Protein AF-A0A932ZY46-F1 (afdb_monomer_lite)

Radius of gyration: 19.18 Å; chains: 1; bounding box: 39×24×44 Å

Secondary structure (DSSP, 8-state):
--HHHHHHHTTT-HHHHHHHHHTHHHHS------HHHHHH-TT--PPPHHHHHHHHHHHHHHHHTT-

pLDDT: mean 88.6, std 9.22, range [52.25, 98.19]

Structure (mmCIF, N/CA/C/O backbone):
data_AF-A0A932ZY46-F1
#
_entry.id   AF-A0A932ZY46-F1
#
loop_
_atom_site.group_PDB
_atom_site.id
_atom_site.type_symbol
_atom_site.label_atom_id
_atom_site.label_alt_id
_atom_site.label_comp_id
_atom_site.label_asym_id
_atom_site.label_en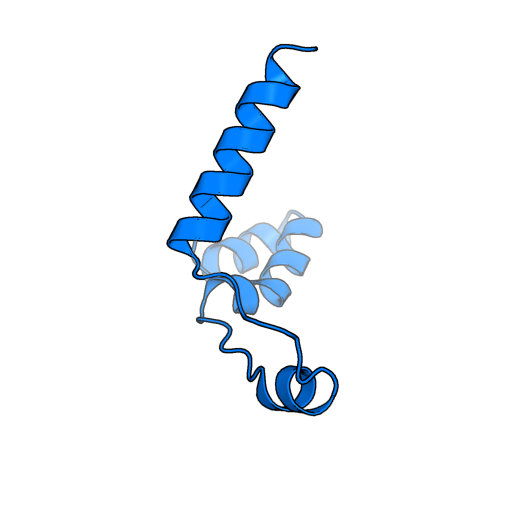tity_id
_atom_site.label_seq_id
_atom_site.pdbx_PDB_ins_code
_atom_site.Cartn_x
_atom_site.Cartn_y
_atom_site.Cartn_z
_atom_site.occupancy
_atom_site.B_iso_or_equiv
_atom_site.auth_seq_id
_atom_site.auth_comp_id
_atom_site.auth_asym_id
_atom_site.auth_atom_id
_atom_site.pdbx_PDB_model_num
ATOM 1 N N . MET A 1 1 ? 4.364 10.907 -15.858 1.00 63.31 1 MET A N 1
ATOM 2 C CA . MET A 1 1 ? 5.127 10.394 -17.025 1.00 63.31 1 MET A CA 1
ATOM 3 C C . MET A 1 1 ? 4.114 9.904 -18.057 1.00 63.31 1 MET A C 1
ATOM 5 O O . MET A 1 1 ? 3.134 9.317 -17.630 1.00 63.31 1 MET A O 1
ATOM 9 N N . SER A 1 2 ? 4.260 10.164 -19.362 1.00 81.50 2 SER A N 1
ATOM 10 C CA . SER A 1 2 ? 3.229 9.781 -20.353 1.00 81.50 2 SER A CA 1
ATOM 11 C C . SER A 1 2 ? 3.493 8.404 -20.975 1.00 81.50 2 SER A C 1
ATOM 13 O O . SER A 1 2 ? 4.641 8.040 -21.216 1.00 81.50 2 SER A O 1
ATOM 15 N N . ARG A 1 3 ? 2.443 7.660 -21.344 1.00 82.88 3 ARG A N 1
ATOM 16 C CA . ARG A 1 3 ? 2.558 6.362 -22.043 1.00 82.88 3 ARG A CA 1
ATOM 17 C C . ARG A 1 3 ? 3.381 6.406 -23.330 1.00 82.88 3 ARG A C 1
ATOM 19 O O . ARG A 1 3 ? 4.027 5.431 -23.704 1.00 82.88 3 ARG A O 1
ATOM 26 N N . ARG A 1 4 ? 3.400 7.561 -24.000 1.00 87.62 4 ARG A N 1
ATOM 27 C CA . ARG A 1 4 ? 4.216 7.803 -25.201 1.00 87.62 4 ARG A CA 1
ATOM 28 C C . ARG A 1 4 ? 5.715 7.766 -24.898 1.00 87.62 4 ARG A C 1
ATOM 30 O O . ARG A 1 4 ? 6.467 7.229 -25.703 1.00 87.62 4 ARG A O 1
ATOM 37 N N . PHE A 1 5 ? 6.128 8.283 -23.740 1.00 89.06 5 PHE A N 1
ATOM 38 C CA . PHE A 1 5 ? 7.524 8.253 -23.305 1.00 89.06 5 PHE A CA 1
ATOM 39 C C . PHE A 1 5 ? 8.034 6.812 -23.171 1.00 89.06 5 PHE A C 1
ATOM 41 O O . PHE A 1 5 ? 9.045 6.467 -23.777 1.00 89.06 5 PHE A O 1
ATOM 48 N N . PHE A 1 6 ? 7.298 5.944 -22.467 1.00 86.81 6 PHE A N 1
ATOM 49 C CA . PHE A 1 6 ? 7.704 4.547 -22.279 1.00 86.81 6 PHE A CA 1
ATOM 50 C C . PHE A 1 6 ? 7.687 3.731 -23.578 1.00 86.81 6 PHE A C 1
ATOM 52 O O . PHE A 1 6 ? 8.571 2.905 -23.782 1.00 86.81 6 PHE A O 1
ATOM 59 N N . ARG A 1 7 ? 6.762 4.008 -24.510 1.00 86.12 7 ARG A N 1
ATOM 60 C CA . ARG A 1 7 ? 6.774 3.367 -25.841 1.00 86.12 7 ARG A CA 1
ATOM 61 C C . ARG A 1 7 ? 8.036 3.690 -26.645 1.00 86.12 7 ARG A C 1
ATOM 63 O O . ARG A 1 7 ? 8.564 2.799 -27.298 1.00 86.12 7 ARG A O 1
ATOM 70 N N . LEU A 1 8 ? 8.512 4.937 -26.595 1.00 92.12 8 LEU A N 1
ATOM 71 C CA . LEU A 1 8 ? 9.753 5.343 -27.267 1.00 92.12 8 LEU A CA 1
ATOM 72 C C . LEU A 1 8 ? 10.986 4.765 -26.561 1.00 92.12 8 LEU A C 1
ATOM 74 O O . LEU A 1 8 ? 11.868 4.214 -27.213 1.00 92.12 8 LEU A O 1
ATOM 78 N N . ALA A 1 9 ? 11.024 4.822 -25.228 1.00 88.94 9 ALA A N 1
ATOM 79 C CA . ALA A 1 9 ? 12.118 4.256 -24.439 1.00 88.94 9 ALA A CA 1
ATOM 80 C C . ALA A 1 9 ? 12.227 2.723 -24.585 1.00 88.94 9 ALA A C 1
ATOM 82 O O . ALA A 1 9 ? 13.331 2.178 -24.612 1.00 88.94 9 ALA A O 1
ATOM 83 N N . GLY A 1 10 ? 11.098 2.029 -24.760 1.00 86.50 10 GLY A N 1
ATOM 84 C CA . GLY A 1 10 ? 11.030 0.583 -24.988 1.00 86.50 10 GLY A CA 1
ATOM 85 C C . GLY A 1 10 ? 11.676 0.100 -26.292 1.00 86.50 10 GLY A C 1
ATOM 86 O O . GLY A 1 10 ? 11.901 -1.098 -26.444 1.00 86.50 10 GLY A O 1
ATOM 87 N N . MET A 1 11 ? 12.009 1.006 -27.221 1.00 88.94 11 MET A N 1
ATOM 88 C CA . MET A 1 11 ? 12.781 0.675 -28.427 1.00 88.94 11 MET A CA 1
ATOM 89 C C . MET A 1 11 ? 14.280 0.491 -28.133 1.00 88.94 11 MET A C 1
ATOM 91 O O . MET A 1 11 ? 14.979 -0.138 -28.920 1.00 88.94 11 MET A O 1
ATOM 95 N N . LEU A 1 12 ? 14.770 1.032 -27.010 1.00 91.38 12 LEU A N 1
ATOM 96 C CA . LEU A 1 12 ? 16.186 1.031 -26.621 1.00 91.38 12 LEU A CA 1
ATOM 97 C C . LEU A 1 12 ? 16.453 0.188 -25.366 1.00 91.38 12 LEU A C 1
ATOM 99 O O . LEU A 1 12 ? 17.557 -0.320 -25.192 1.00 91.38 12 LEU A O 1
ATOM 103 N N . ALA A 1 13 ? 15.452 0.038 -24.492 1.00 88.94 13 ALA A N 1
ATOM 104 C CA . ALA A 1 13 ? 15.572 -0.670 -23.223 1.00 88.94 13 ALA A CA 1
ATOM 105 C C . ALA A 1 13 ? 14.399 -1.652 -23.016 1.00 88.94 13 ALA A C 1
ATOM 107 O O . ALA A 1 13 ? 13.256 -1.203 -22.895 1.00 88.94 13 ALA A O 1
ATOM 108 N N . PRO A 1 14 ? 14.654 -2.971 -22.895 1.00 85.56 14 PRO A N 1
ATOM 109 C CA . PRO A 1 14 ? 13.612 -3.976 -22.654 1.00 85.56 14 PRO A CA 1
ATOM 110 C C . PRO A 1 14 ? 12.756 -3.686 -21.414 1.00 85.56 14 PRO A C 1
ATOM 112 O O . PRO A 1 14 ? 11.533 -3.758 -21.481 1.00 85.56 14 PRO A O 1
ATOM 115 N N . LEU A 1 15 ? 13.380 -3.230 -20.323 1.00 86.81 15 LEU A N 1
ATOM 116 C CA . LEU A 1 15 ? 12.680 -2.854 -19.091 1.00 86.81 15 LEU A CA 1
ATOM 117 C C . LEU A 1 15 ? 11.628 -1.756 -19.327 1.00 86.81 15 LEU A C 1
ATOM 119 O O . LEU A 1 15 ? 10.530 -1.807 -18.785 1.00 86.81 15 LEU A O 1
ATOM 123 N N . ALA A 1 16 ? 11.924 -0.766 -20.175 1.00 85.69 16 ALA A N 1
ATOM 124 C CA . ALA A 1 16 ? 10.982 0.314 -20.468 1.00 85.69 16 ALA A CA 1
ATOM 125 C C . ALA A 1 16 ? 9.773 -0.159 -21.293 1.00 85.69 16 ALA A C 1
ATOM 127 O O . ALA A 1 16 ? 8.707 0.451 -21.215 1.00 85.69 16 ALA A O 1
ATOM 128 N N . ARG A 1 17 ? 9.920 -1.247 -22.061 1.00 86.06 17 ARG A N 1
ATOM 129 C CA . ARG A 1 17 ? 8.821 -1.878 -22.800 1.00 86.06 17 ARG A CA 1
ATOM 130 C C . ARG A 1 17 ? 7.845 -2.576 -21.851 1.00 86.06 17 ARG A C 1
ATOM 132 O O . ARG A 1 17 ? 6.643 -2.427 -22.040 1.00 86.06 17 ARG A O 1
ATOM 139 N N . GLU A 1 18 ? 8.349 -3.243 -20.817 1.00 88.88 18 GLU A N 1
ATOM 140 C CA . GLU A 1 18 ? 7.527 -3.868 -19.767 1.00 88.88 18 GLU A CA 1
ATOM 141 C C . GLU A 1 18 ? 6.751 -2.817 -18.951 1.00 88.88 18 GLU A C 1
ATOM 143 O O . GLU A 1 18 ? 5.579 -3.004 -18.638 1.00 88.88 18 GLU A O 1
ATOM 148 N N . MET A 1 19 ? 7.339 -1.640 -18.705 1.00 87.94 19 MET A N 1
ATOM 149 C CA . MET A 1 19 ? 6.656 -0.544 -17.995 1.00 87.94 19 MET A CA 1
ATOM 150 C C . MET A 1 19 ? 5.398 -0.024 -18.705 1.00 87.94 19 MET A C 1
ATOM 152 O O . MET A 1 19 ? 4.511 0.514 -18.046 1.00 87.94 19 MET A O 1
ATOM 156 N N . VAL A 1 20 ? 5.282 -0.178 -20.032 1.00 85.88 20 VAL A N 1
ATOM 157 C CA . VAL A 1 20 ? 4.065 0.210 -20.771 1.00 85.88 20 VAL A CA 1
ATOM 158 C C . VAL A 1 20 ? 2.862 -0.631 -20.341 1.00 85.88 20 VAL A C 1
ATOM 160 O O . VAL A 1 20 ? 1.743 -0.114 -20.338 1.00 85.88 20 VAL A O 1
ATOM 163 N N . GLU A 1 21 ? 3.084 -1.901 -19.996 1.00 84.06 21 GLU A N 1
ATOM 164 C CA . GLU A 1 21 ? 2.036 -2.811 -19.530 1.00 84.06 21 GLU A CA 1
ATOM 165 C C . GLU A 1 21 ? 1.614 -2.498 -18.097 1.00 84.06 21 GLU A C 1
ATOM 167 O O . GLU A 1 21 ? 0.442 -2.647 -17.793 1.00 84.06 21 GLU A O 1
ATOM 172 N N . LEU A 1 22 ? 2.509 -1.969 -17.257 1.00 87.81 22 LEU A N 1
ATOM 173 C CA . LEU A 1 22 ? 2.199 -1.596 -15.869 1.00 87.81 22 LEU A CA 1
ATOM 174 C C . LEU A 1 22 ? 1.606 -0.190 -15.720 1.00 87.81 22 LEU A C 1
ATOM 176 O O . LEU A 1 22 ? 1.195 0.202 -14.632 1.00 87.81 22 LEU A O 1
ATOM 180 N N . MET A 1 23 ? 1.532 0.594 -16.798 1.00 85.88 23 MET A N 1
ATOM 181 C CA . MET A 1 23 ? 1.036 1.971 -16.713 1.00 85.88 23 MET A CA 1
ATOM 182 C C . MET A 1 23 ? -0.405 2.088 -16.207 1.00 85.88 23 MET A C 1
ATOM 184 O O . MET A 1 23 ? -0.736 3.129 -15.643 1.00 85.88 23 MET A O 1
ATOM 188 N N . TYR A 1 24 ? -1.234 1.045 -16.342 1.00 82.69 24 TYR A N 1
ATOM 189 C CA . TYR A 1 24 ? -2.596 1.059 -15.794 1.00 82.69 24 TYR A CA 1
ATOM 190 C C . TYR A 1 24 ? -2.609 1.293 -14.274 1.00 82.69 24 TYR A C 1
ATOM 192 O O . TYR A 1 24 ? -3.534 1.921 -13.772 1.00 82.69 24 TYR A O 1
ATOM 200 N N . GLU A 1 25 ? -1.565 0.867 -13.552 1.00 86.00 25 GLU A N 1
ATOM 201 C CA . GLU A 1 25 ? -1.439 1.043 -12.096 1.00 86.00 25 GLU A CA 1
ATOM 202 C C . GLU A 1 25 ? -1.236 2.509 -11.691 1.00 86.00 25 GLU A C 1
ATOM 204 O O . GLU A 1 25 ? -1.435 2.872 -10.533 1.00 86.00 25 GLU A O 1
ATOM 209 N N . PHE A 1 26 ? -0.841 3.357 -12.644 1.00 83.50 26 PHE A N 1
ATOM 210 C CA . PHE A 1 26 ? -0.505 4.762 -12.422 1.00 83.50 26 PHE A CA 1
ATOM 211 C C . PHE A 1 26 ? -1.443 5.737 -13.145 1.00 83.50 26 PHE A C 1
ATOM 213 O O . PHE A 1 26 ? -1.374 6.940 -12.890 1.00 83.50 26 PHE A O 1
ATOM 220 N N . GLU A 1 27 ? -2.266 5.254 -14.079 1.00 83.62 27 GLU A N 1
ATOM 221 C CA . GLU A 1 27 ? -3.170 6.083 -14.887 1.00 83.62 27 GLU A CA 1
ATOM 222 C C . GLU A 1 27 ? -4.556 6.235 -14.243 1.00 83.62 27 GLU A C 1
ATOM 224 O O . G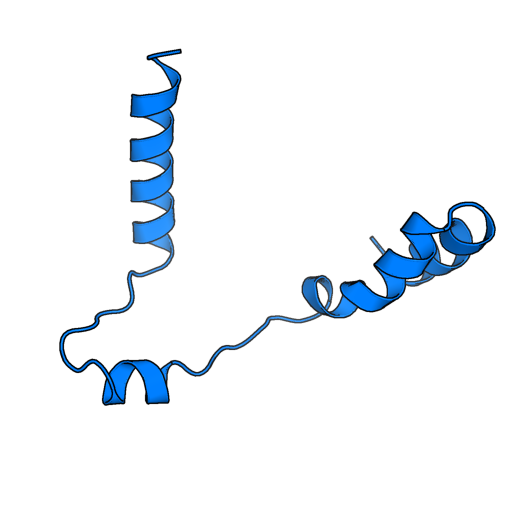LU A 1 27 ? -5.159 7.303 -14.363 1.00 83.62 27 GLU A O 1
ATOM 229 N N . GLU A 1 28 ? -5.043 5.221 -13.521 1.00 81.31 28 GLU A N 1
ATOM 230 C CA . GLU A 1 28 ? -6.386 5.217 -12.935 1.00 81.31 28 GLU A CA 1
ATOM 231 C C . GLU A 1 28 ? -6.382 4.826 -11.449 1.00 81.31 28 GLU A C 1
ATOM 233 O O . GLU A 1 28 ? -5.539 4.043 -11.005 1.00 81.31 28 GLU A O 1
ATOM 238 N N . PRO A 1 29 ? -7.327 5.354 -10.647 1.00 81.88 29 PRO A N 1
ATOM 239 C CA . PRO A 1 29 ? -7.481 4.925 -9.267 1.00 81.88 29 PRO A CA 1
ATOM 240 C C . PRO A 1 29 ? -7.958 3.469 -9.206 1.00 81.88 29 PRO A C 1
ATOM 242 O O . PRO A 1 29 ? -9.023 3.123 -9.717 1.00 81.88 29 PRO A O 1
ATOM 245 N N . LEU A 1 30 ? -7.204 2.625 -8.501 1.00 82.69 30 LEU A N 1
ATOM 246 C CA . LEU A 1 30 ? -7.626 1.264 -8.191 1.00 82.69 30 LEU A CA 1
ATOM 247 C C . LEU A 1 30 ? -8.641 1.282 -7.038 1.00 82.69 30 LEU A C 1
ATOM 249 O O . LEU A 1 30 ? -8.272 1.400 -5.869 1.00 82.69 30 LEU A O 1
ATOM 253 N N . VAL A 1 31 ? -9.930 1.165 -7.362 1.00 87.50 31 VAL A N 1
ATOM 254 C CA . VAL A 1 31 ? -11.002 1.050 -6.362 1.00 87.50 31 VAL A CA 1
ATOM 255 C C . VAL A 1 31 ? -11.190 -0.419 -5.991 1.00 87.50 31 VAL A C 1
ATOM 257 O O . VAL A 1 31 ? -11.598 -1.231 -6.819 1.00 87.50 31 VAL A O 1
ATOM 260 N N . LEU A 1 32 ? -10.900 -0.765 -4.736 1.00 88.69 32 LEU A N 1
ATOM 261 C CA . LEU A 1 32 ? -11.062 -2.119 -4.205 1.00 88.69 32 LEU A CA 1
ATOM 262 C C . LEU A 1 32 ? -12.356 -2.232 -3.388 1.00 88.69 32 LEU A C 1
ATOM 264 O O . LEU A 1 32 ? -12.589 -1.439 -2.477 1.00 88.69 32 LEU A O 1
ATOM 268 N N . ASP A 1 33 ? -13.170 -3.251 -3.676 1.00 91.56 33 ASP A N 1
ATOM 269 C CA . ASP A 1 33 ? -14.345 -3.594 -2.868 1.00 91.56 33 ASP A CA 1
ATOM 270 C C . ASP A 1 33 ? -13.956 -4.539 -1.718 1.00 91.56 33 ASP A C 1
ATOM 272 O O . ASP A 1 33 ? -13.612 -5.707 -1.917 1.00 91.56 33 ASP A O 1
ATOM 276 N N . GLY A 1 34 ? -14.035 -4.023 -0.492 1.00 92.19 34 GLY A N 1
ATOM 277 C CA . GLY A 1 34 ? -13.737 -4.759 0.734 1.00 92.19 34 GLY A CA 1
ATOM 278 C C . GLY A 1 34 ? -14.870 -5.656 1.247 1.00 92.19 34 GLY A C 1
ATOM 279 O O . GLY A 1 34 ? -14.700 -6.291 2.288 1.00 92.19 34 GLY A O 1
ATOM 280 N N . THR A 1 35 ? -16.019 -5.740 0.569 1.00 93.69 35 THR A N 1
ATOM 281 C CA . THR A 1 35 ? -17.223 -6.414 1.090 1.00 93.69 35 THR A CA 1
ATOM 282 C C . THR A 1 35 ? -16.975 -7.879 1.446 1.00 93.69 35 THR A C 1
ATOM 284 O O . THR A 1 35 ? -17.355 -8.325 2.528 1.00 93.69 35 THR A O 1
ATOM 287 N N . ARG A 1 36 ? -16.276 -8.633 0.587 1.00 94.69 36 ARG A N 1
ATOM 288 C CA . ARG A 1 36 ? -15.955 -10.048 0.860 1.00 94.69 36 ARG A CA 1
ATOM 289 C C . ARG A 1 36 ? -15.059 -10.217 2.087 1.00 94.69 36 ARG A C 1
ATOM 291 O O . ARG A 1 36 ? -15.268 -11.141 2.866 1.00 94.69 36 ARG A O 1
ATOM 298 N N . LEU A 1 37 ? -14.090 -9.319 2.269 1.00 94.56 37 LEU A N 1
ATOM 299 C CA . LEU A 1 37 ? -13.204 -9.320 3.433 1.00 94.56 37 LEU A CA 1
ATOM 300 C C . LEU A 1 37 ? -14.001 -9.036 4.712 1.00 94.56 37 LEU A C 1
ATOM 302 O O . LEU A 1 37 ? -13.879 -9.771 5.687 1.00 94.56 37 LEU A O 1
ATOM 306 N N . ALA A 1 38 ? -14.862 -8.017 4.686 1.00 93.25 38 ALA A N 1
ATOM 307 C CA . ALA A 1 38 ? -15.703 -7.655 5.824 1.00 93.25 38 ALA A CA 1
ATOM 308 C C . ALA A 1 38 ? -16.685 -8.776 6.215 1.00 93.25 38 ALA A C 1
ATOM 310 O O . ALA A 1 38 ? -16.924 -8.999 7.399 1.00 93.25 38 ALA A O 1
ATOM 311 N N . GLN A 1 39 ? -17.223 -9.508 5.233 1.00 95.44 39 GLN A N 1
ATOM 312 C CA . GLN A 1 39 ? -18.099 -10.660 5.470 1.00 95.44 39 GLN A CA 1
ATOM 313 C C . GLN A 1 39 ? -17.347 -11.859 6.053 1.00 95.44 39 GLN A C 1
ATOM 315 O O . GLN A 1 39 ? -17.828 -12.486 6.995 1.00 95.44 39 GLN A O 1
ATOM 320 N N . ALA A 1 40 ? -16.172 -12.178 5.504 1.00 97.50 40 ALA A N 1
ATOM 321 C CA . ALA A 1 40 ? -15.356 -13.292 5.978 1.00 97.50 40 ALA A CA 1
ATOM 322 C C . ALA A 1 40 ? -14.778 -13.038 7.381 1.00 97.50 40 ALA A C 1
ATOM 324 O O . ALA A 1 40 ? -14.588 -13.981 8.147 1.00 97.50 40 ALA A O 1
ATOM 325 N N . PHE A 1 41 ? -14.530 -11.771 7.735 1.00 96.94 41 PHE A N 1
ATOM 326 C CA . PHE A 1 41 ? -13.909 -11.374 8.998 1.00 96.94 41 PHE A CA 1
ATOM 327 C C . PHE A 1 41 ? -14.713 -10.261 9.698 1.00 96.94 41 PHE A C 1
ATOM 329 O O . PHE A 1 41 ? -14.337 -9.093 9.634 1.00 96.94 41 PHE A O 1
ATOM 336 N N . PRO A 1 42 ? -15.783 -10.589 10.447 1.00 93.62 42 PRO A N 1
ATOM 337 C CA . PRO A 1 42 ? -16.681 -9.585 11.040 1.00 93.62 42 PRO A CA 1
ATOM 338 C C . PRO A 1 42 ? -16.027 -8.650 12.072 1.00 93.62 42 PRO A C 1
ATOM 340 O O . PRO A 1 42 ? -16.505 -7.539 12.319 1.00 93.62 42 PRO A O 1
ATOM 343 N N . ALA A 1 43 ? -14.933 -9.093 12.696 1.00 95.81 43 ALA A N 1
ATOM 344 C CA . ALA A 1 43 ? -14.148 -8.287 13.629 1.00 95.81 43 ALA A CA 1
ATOM 345 C C . ALA A 1 43 ? -13.195 -7.304 12.923 1.00 95.81 43 ALA A C 1
ATOM 347 O O . ALA A 1 43 ? -12.686 -6.388 13.564 1.00 95.81 43 ALA A O 1
ATOM 348 N N . PHE A 1 44 ? -12.959 -7.467 11.618 1.00 93.06 44 PHE A N 1
ATOM 349 C CA . PHE A 1 44 ? -12.070 -6.599 10.857 1.00 93.06 44 PHE A CA 1
ATOM 350 C C . PHE A 1 44 ? -12.614 -5.167 10.795 1.00 93.06 44 PHE A C 1
ATOM 352 O O . PHE A 1 44 ? -13.817 -4.934 10.640 1.00 93.06 44 PHE A O 1
ATOM 359 N N . ARG A 1 45 ? -11.717 -4.190 10.914 1.00 91.56 45 ARG A N 1
ATOM 360 C CA . ARG A 1 45 ? -12.008 -2.764 10.765 1.00 91.56 45 ARG A CA 1
ATOM 361 C C . ARG A 1 45 ? -10.949 -2.171 9.848 1.00 91.56 45 ARG A C 1
ATOM 363 O O . ARG A 1 45 ? -9.762 -2.344 10.104 1.00 91.56 45 ARG A O 1
ATOM 370 N N . CYS A 1 46 ? -11.376 -1.493 8.784 1.00 90.88 46 CYS A N 1
ATOM 371 C CA . CYS A 1 46 ? -10.445 -0.761 7.932 1.00 90.88 46 CYS A CA 1
ATOM 372 C C . CYS A 1 46 ? -9.803 0.372 8.732 1.00 90.88 46 CYS A C 1
ATOM 374 O O . CYS A 1 46 ? -10.516 1.203 9.295 1.00 90.88 46 CYS A O 1
ATOM 376 N N . THR A 1 47 ? -8.475 0.441 8.719 1.00 93.06 47 THR A N 1
ATOM 377 C CA . THR A 1 47 ? -7.739 1.594 9.238 1.00 93.06 47 THR A CA 1
ATOM 378 C C . THR A 1 47 ? -7.896 2.767 8.265 1.00 93.06 47 THR A C 1
ATOM 380 O O . THR A 1 47 ? -7.557 2.625 7.086 1.00 93.06 47 THR A O 1
ATOM 383 N N . PRO A 1 48 ? -8.398 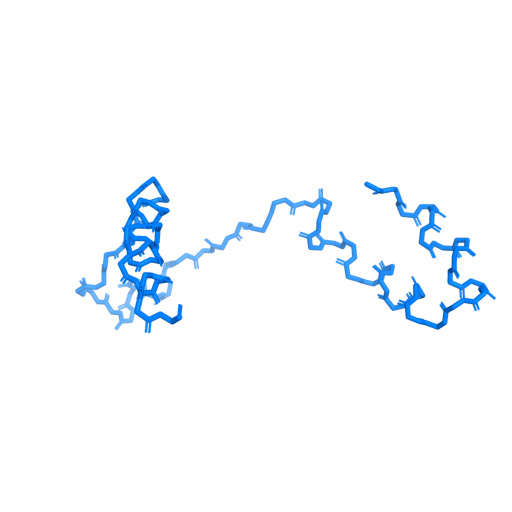3.935 8.702 1.00 94.06 48 PRO A N 1
ATOM 384 C CA . PRO A 1 48 ? -8.448 5.125 7.862 1.00 94.06 48 PRO A CA 1
ATOM 385 C C . PRO A 1 48 ? -7.057 5.506 7.341 1.00 94.06 48 PRO A C 1
ATOM 387 O O . PRO A 1 48 ? -6.077 5.472 8.083 1.00 94.06 48 PRO A O 1
ATOM 390 N N . HIS A 1 49 ? -6.956 5.944 6.083 1.00 92.69 49 HIS A N 1
ATOM 391 C CA . HIS A 1 49 ? -5.660 6.254 5.461 1.00 92.69 49 HIS A CA 1
ATOM 392 C C . HIS A 1 49 ? -4.801 7.245 6.263 1.00 92.69 49 HIS A C 1
ATOM 394 O O . HIS A 1 49 ? -3.595 7.054 6.380 1.00 92.69 49 HIS A O 1
ATOM 400 N N . GLN 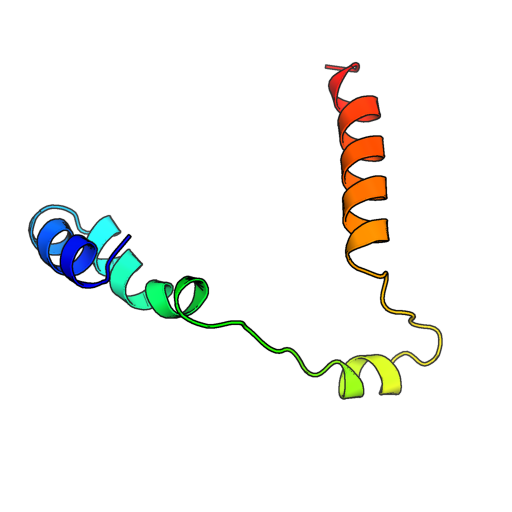A 1 50 ? -5.413 8.281 6.844 1.00 97.31 50 GLN A N 1
ATOM 401 C CA . GLN A 1 50 ? -4.704 9.277 7.661 1.00 97.31 50 GLN A CA 1
ATOM 402 C C . GLN A 1 50 ? -4.071 8.663 8.919 1.00 97.31 50 GLN A C 1
ATOM 404 O O . GLN A 1 50 ? -2.990 9.069 9.339 1.00 97.31 50 GLN A O 1
ATOM 409 N N . GLU A 1 51 ? -4.741 7.681 9.518 1.00 98.00 51 GLU A N 1
ATOM 410 C CA . GLU A 1 51 ? -4.243 6.944 10.677 1.00 98.00 51 GLU A CA 1
ATOM 411 C C . GLU A 1 51 ? -3.123 5.987 10.276 1.00 98.00 51 GLU A C 1
ATOM 413 O O . GLU A 1 51 ? -2.033 6.077 10.835 1.00 98.00 51 GLU A O 1
ATOM 418 N N . ALA A 1 52 ? -3.329 5.193 9.222 1.00 97.00 52 ALA A N 1
ATOM 419 C CA . ALA A 1 52 ? -2.320 4.266 8.715 1.00 97.00 52 ALA A CA 1
ATOM 420 C C . ALA A 1 52 ? -0.999 4.971 8.350 1.00 97.00 52 ALA A C 1
ATOM 422 O O . ALA A 1 52 ? 0.083 4.501 8.708 1.00 97.00 52 ALA A O 1
ATOM 423 N N . VAL A 1 53 ? -1.066 6.123 7.668 1.00 97.94 53 VAL A N 1
ATOM 424 C CA . VAL A 1 53 ? 0.125 6.915 7.311 1.00 97.94 53 VAL A CA 1
ATOM 425 C C . VAL A 1 53 ? 0.843 7.415 8.562 1.00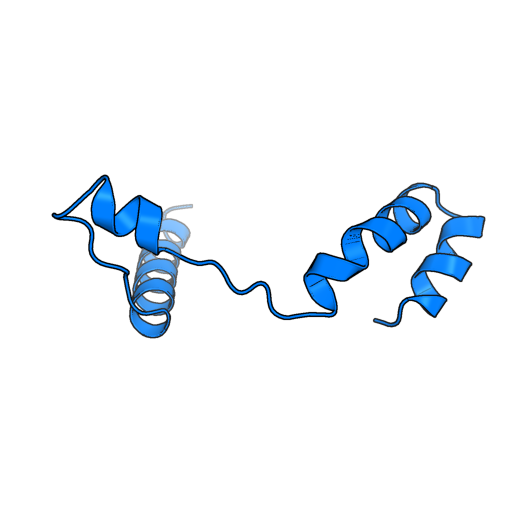 97.94 53 VAL A C 1
ATOM 427 O O . VAL A 1 53 ? 2.064 7.280 8.661 1.00 97.94 53 VAL A O 1
ATOM 430 N N . ARG A 1 54 ? 0.103 7.968 9.530 1.00 98.19 54 ARG A N 1
ATOM 431 C CA . ARG A 1 54 ? 0.677 8.475 10.782 1.00 98.19 54 ARG A CA 1
ATOM 432 C C . ARG A 1 54 ? 1.410 7.371 11.543 1.00 98.19 54 ARG A C 1
ATOM 434 O O . ARG A 1 54 ? 2.589 7.541 11.849 1.00 98.19 54 ARG A O 1
ATOM 441 N N . GLU A 1 55 ? 0.748 6.243 11.782 1.00 97.56 55 GLU A N 1
ATOM 442 C CA . GLU A 1 55 ? 1.320 5.105 12.513 1.00 97.56 55 GLU A CA 1
ATOM 443 C C . GLU A 1 55 ? 2.557 4.539 11.811 1.00 97.56 55 GLU A C 1
ATOM 445 O O . GLU A 1 55 ? 3.577 4.274 12.450 1.00 97.56 55 GLU A O 1
ATOM 450 N N . THR A 1 56 ? 2.506 4.424 10.480 1.00 97.31 56 THR A N 1
ATOM 451 C CA . THR A 1 56 ? 3.637 3.941 9.675 1.00 97.31 56 THR A CA 1
ATOM 452 C C . THR A 1 56 ? 4.849 4.863 9.813 1.00 97.31 56 THR A C 1
ATOM 454 O O . THR A 1 56 ? 5.969 4.391 10.003 1.00 97.31 56 THR A O 1
ATOM 457 N N . LEU A 1 57 ? 4.650 6.184 9.761 1.00 97.44 57 LEU A N 1
ATOM 458 C CA . LEU A 1 57 ? 5.736 7.158 9.906 1.00 97.44 57 LEU A CA 1
ATOM 459 C C . LEU A 1 57 ? 6.289 7.221 11.335 1.00 97.44 57 LEU A C 1
ATOM 461 O O . LEU A 1 57 ? 7.483 7.446 11.531 1.00 97.44 57 LEU A O 1
ATOM 465 N N . GLU A 1 58 ? 5.445 7.050 12.351 1.00 97.50 58 GLU A N 1
ATOM 466 C CA . GLU A 1 58 ? 5.877 6.934 13.750 1.00 97.50 58 GLU A CA 1
ATOM 467 C C . GLU A 1 58 ? 6.703 5.673 13.989 1.00 97.50 58 GLU A C 1
ATOM 469 O O . GLU A 1 58 ? 7.764 5.735 14.611 1.00 97.50 58 GLU A O 1
ATOM 474 N N . TRP A 1 59 ? 6.255 4.531 13.466 1.00 96.69 59 TRP A N 1
ATOM 475 C CA . TRP A 1 59 ? 7.040 3.303 13.482 1.00 96.69 59 TRP A CA 1
ATOM 476 C C . TRP A 1 59 ? 8.375 3.495 12.758 1.00 96.69 59 TRP A C 1
ATOM 478 O O . TRP A 1 59 ? 9.424 3.203 13.330 1.00 96.69 59 TRP A O 1
ATOM 488 N N . PHE A 1 60 ? 8.360 4.050 11.544 1.00 96.38 60 PHE A N 1
ATOM 489 C CA . PHE A 1 60 ? 9.568 4.227 10.745 1.00 96.38 60 PHE A CA 1
ATOM 490 C C . PHE A 1 60 ? 10.607 5.102 11.448 1.00 96.38 60 PHE A C 1
ATOM 492 O O . PHE A 1 60 ? 11.777 4.741 11.479 1.00 96.38 60 PHE A O 1
ATOM 499 N N . ARG A 1 61 ? 10.190 6.219 12.058 1.00 95.50 61 ARG A N 1
ATOM 500 C CA . ARG A 1 61 ? 11.091 7.104 12.815 1.00 95.50 61 ARG A CA 1
ATOM 501 C C . ARG A 1 61 ? 11.755 6.379 13.983 1.00 95.50 61 ARG A C 1
ATOM 503 O O . ARG A 1 61 ? 12.976 6.397 14.067 1.00 95.50 61 ARG A O 1
ATOM 510 N N . ARG A 1 62 ? 10.970 5.661 14.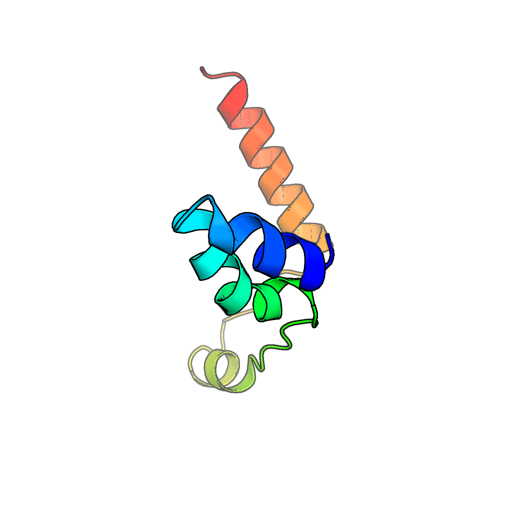797 1.00 95.31 62 ARG A N 1
ATOM 511 C CA . ARG A 1 62 ? 11.491 4.880 15.935 1.00 95.31 62 ARG A CA 1
ATOM 512 C C . ARG A 1 62 ? 12.515 3.825 15.516 1.00 95.31 62 ARG A C 1
ATOM 514 O O . ARG A 1 62 ? 13.487 3.617 16.218 1.00 95.31 62 ARG A O 1
ATOM 521 N N . ASN A 1 63 ? 12.305 3.176 14.372 1.00 92.94 63 ASN A N 1
ATOM 522 C CA . ASN A 1 63 ? 13.163 2.077 13.913 1.00 92.94 63 ASN A CA 1
ATOM 523 C C . ASN A 1 63 ? 14.314 2.537 13.002 1.00 92.94 63 ASN A C 1
ATOM 525 O O . ASN A 1 63 ? 15.155 1.726 12.622 1.00 92.94 63 ASN A O 1
ATOM 529 N N . ARG A 1 64 ? 14.352 3.817 12.613 1.00 80.12 64 ARG A N 1
ATOM 530 C CA . ARG A 1 64 ? 15.457 4.386 11.831 1.00 80.12 64 ARG A CA 1
ATOM 531 C C . ARG A 1 64 ? 16.582 4.912 12.723 1.00 80.12 64 ARG A C 1
ATOM 533 O O . ARG A 1 64 ? 17.708 4.983 12.253 1.00 80.12 64 ARG A O 1
ATOM 540 N N . GLU A 1 65 ? 16.279 5.275 13.968 1.00 60.75 65 GLU A N 1
ATOM 541 C CA . GLU A 1 65 ? 17.271 5.735 14.953 1.00 60.75 65 GLU A CA 1
ATOM 542 C C . GLU A 1 65 ? 18.108 4.581 15.543 1.00 60.75 65 GLU A C 1
ATOM 544 O O . GLU A 1 65 ? 19.223 4.819 15.991 1.00 60.75 65 GLU A O 1
ATOM 549 N N . ASP A 1 66 ? 17.626 3.335 15.453 1.00 57.06 66 ASP A N 1
ATOM 550 C CA . ASP A 1 66 ? 18.318 2.117 15.919 1.00 57.06 66 ASP A CA 1
ATOM 551 C C . ASP A 1 66 ? 19.302 1.506 14.889 1.00 57.06 66 ASP A C 1
ATOM 553 O O . ASP A 1 66 ? 19.785 0.386 15.085 1.00 57.06 66 ASP A O 1
ATOM 557 N N . ARG A 1 67 ? 19.605 2.197 13.778 1.00 52.25 67 ARG A N 1
ATOM 558 C CA . ARG A 1 67 ? 20.504 1.695 12.721 1.00 52.25 67 ARG A CA 1
ATOM 559 C C . ARG A 1 67 ? 21.673 2.620 12.411 1.00 52.25 67 ARG A C 1
ATOM 561 O O . ARG A 1 67 ? 21.448 3.843 12.308 1.00 52.25 67 ARG A O 1
#

Foldseek 3Di:
DDLVVLVVVCVPDVVSVVVNVVCVVVPDDDDDDCPVVCVVPVPDDDDPPVRVVVVVVVVVVVVVVVD

Sequence (67 aa):
MSRRFFRLAGMLAPLAREMVELMYEFEEPLVLDGTRLAQAFPAFRCTPHQEAVRETLEWFRRNREDR